Protein AF-A0A7W0NCH7-F1 (afdb_monomer_lite)

pLDDT: mean 86.03, std 3.8, range [71.0, 93.06]

Secondary structure (DSSP, 8-state):
-HHHHHHHHHHHHHHHHHHTTS-HHHHHIIIIIHHHHHHHHHHHHHTPPPP---HHHHHHHHHHHIIIIIIHHHHHHHHHHHS-HHHHHHHHHTHHHHHHHHHTT-

Sequence (106 aa):
MLLVAALWGGNFAALKTLLARLSPADVMLLRVGGASLFFALLLLATGRPLIPLKRADWIRLLLIGLLGVTILNAAMTIGMNMISAALASLIVTSNPIHTALISRLM

Structure (mmCIF, N/CA/C/O backbone):
data_AF-A0A7W0NCH7-F1
#
_entry.id   AF-A0A7W0NCH7-F1
#
loop_
_atom_site.group_PDB
_atom_site.id
_atom_site.type_symbol
_atom_site.label_atom_id
_atom_site.label_alt_id
_atom_site.label_comp_id
_atom_site.label_asym_id
_atom_site.label_entity_id
_atom_site.label_seq_id
_atom_site.pdbx_PDB_ins_code
_atom_site.Cartn_x
_atom_site.Cartn_y
_atom_site.Cartn_z
_atom_site.occupancy
_atom_site.B_iso_or_equiv
_atom_site.auth_seq_id
_atom_site.auth_comp_id
_atom_site.auth_asym_id
_atom_site.auth_atom_id
_atom_site.pdbx_PDB_model_num
ATOM 1 N N . MET A 1 1 ? 2.717 -19.600 2.968 1.00 72.31 1 MET A N 1
ATOM 2 C CA . MET A 1 1 ? 3.890 -18.816 2.516 1.00 72.31 1 MET A CA 1
ATOM 3 C C . MET A 1 1 ? 4.046 -18.803 1.000 1.00 72.31 1 MET A C 1
ATOM 5 O O . MET A 1 1 ? 4.188 -17.719 0.458 1.00 72.31 1 MET A O 1
ATOM 9 N N . LEU A 1 2 ? 3.922 -19.938 0.299 1.00 85.31 2 LEU A N 1
ATOM 10 C CA . LEU A 1 2 ? 4.024 -19.984 -1.173 1.00 85.31 2 LEU A CA 1
ATOM 11 C C . LEU A 1 2 ? 3.025 -19.070 -1.905 1.00 85.31 2 LEU A C 1
ATOM 13 O O . LEU A 1 2 ? 3.432 -18.319 -2.781 1.00 85.31 2 LEU A O 1
ATOM 17 N N . LEU A 1 3 ? 1.747 -19.057 -1.500 1.00 87.06 3 LEU A N 1
ATOM 18 C CA . LEU A 1 3 ? 0.743 -18.150 -2.081 1.00 87.06 3 LEU A CA 1
ATOM 19 C C . LEU A 1 3 ? 1.114 -16.676 -1.897 1.00 87.06 3 LEU A C 1
ATOM 21 O O . LEU A 1 3 ? 1.020 -15.893 -2.831 1.00 87.06 3 LEU A O 1
ATOM 25 N N . VAL A 1 4 ? 1.580 -16.306 -0.703 1.00 85.06 4 VAL A N 1
ATOM 26 C CA . VAL A 1 4 ? 2.012 -14.933 -0.413 1.00 85.06 4 VAL A CA 1
ATOM 27 C C . VAL A 1 4 ? 3.207 -14.563 -1.286 1.00 85.06 4 VAL A C 1
ATOM 29 O O . VAL A 1 4 ? 3.190 -13.499 -1.890 1.00 85.06 4 VAL A O 1
ATOM 32 N N . ALA A 1 5 ? 4.202 -15.447 -1.406 1.00 83.38 5 ALA A N 1
ATOM 33 C CA . ALA A 1 5 ? 5.372 -15.233 -2.252 1.00 83.38 5 ALA A CA 1
ATOM 34 C C . ALA A 1 5 ? 5.003 -15.112 -3.739 1.00 83.38 5 ALA A C 1
ATOM 36 O O . ALA A 1 5 ? 5.515 -14.227 -4.418 1.00 83.38 5 ALA A O 1
ATOM 37 N N . ALA A 1 6 ? 4.079 -15.940 -4.234 1.00 85.88 6 ALA A N 1
ATOM 38 C CA . ALA A 1 6 ? 3.586 -15.862 -5.607 1.00 85.88 6 ALA A CA 1
ATOM 39 C C . ALA A 1 6 ? 2.821 -14.553 -5.866 1.00 85.88 6 ALA A C 1
ATOM 41 O O . ALA A 1 6 ? 3.077 -13.879 -6.862 1.00 85.88 6 ALA A O 1
ATOM 42 N N . LEU A 1 7 ? 1.931 -14.156 -4.948 1.00 86.88 7 LEU A N 1
ATOM 43 C CA . LEU A 1 7 ? 1.165 -12.912 -5.051 1.00 86.88 7 LEU A CA 1
ATOM 44 C C . LEU A 1 7 ? 2.073 -11.678 -4.976 1.00 86.88 7 LEU A C 1
ATOM 46 O O . LEU A 1 7 ? 1.943 -10.772 -5.796 1.00 86.88 7 LEU A O 1
ATOM 50 N N . TRP A 1 8 ? 3.019 -11.643 -4.034 1.00 82.75 8 TRP A N 1
ATOM 51 C CA . TRP A 1 8 ? 3.954 -10.525 -3.889 1.00 82.75 8 TRP A CA 1
ATOM 52 C C . TRP A 1 8 ? 4.978 -10.463 -5.020 1.00 82.75 8 TRP A C 1
ATOM 54 O O . TRP A 1 8 ? 5.193 -9.389 -5.574 1.00 82.75 8 TRP A O 1
ATOM 64 N N . GLY A 1 9 ? 5.581 -11.592 -5.399 1.00 83.06 9 GLY A N 1
ATOM 65 C CA . GLY A 1 9 ? 6.524 -11.662 -6.516 1.00 83.06 9 GLY A CA 1
ATOM 66 C C . GLY A 1 9 ? 5.864 -11.272 -7.840 1.00 83.06 9 GLY A C 1
ATOM 67 O O . GLY A 1 9 ? 6.374 -10.415 -8.561 1.00 83.06 9 GLY A O 1
ATOM 68 N N . GLY A 1 10 ? 4.676 -11.819 -8.116 1.00 86.19 10 GLY A N 1
ATOM 69 C CA . GLY A 1 10 ? 3.879 -11.473 -9.294 1.00 86.19 10 GLY A CA 1
ATOM 70 C C . GLY A 1 10 ? 3.427 -10.011 -9.313 1.00 86.19 10 GLY A C 1
ATOM 71 O O . GLY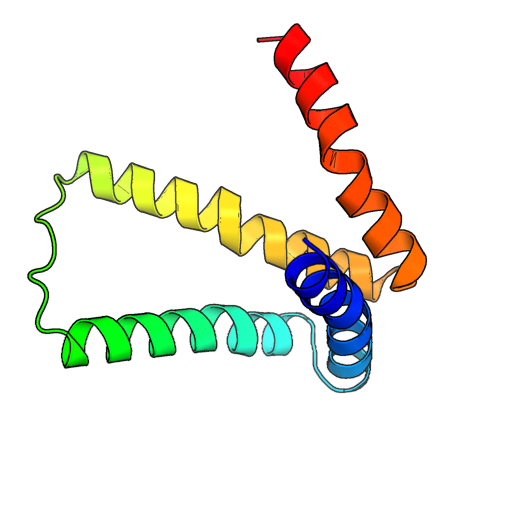 A 1 10 ? 3.358 -9.407 -10.382 1.00 86.19 10 GLY A O 1
ATOM 72 N N . ASN A 1 11 ? 3.192 -9.399 -8.147 1.00 88.25 11 ASN A N 1
ATOM 73 C CA . ASN A 1 11 ? 2.790 -7.996 -8.050 1.00 88.25 11 ASN A CA 1
ATOM 74 C C . ASN A 1 11 ? 3.842 -7.033 -8.630 1.00 88.25 11 ASN A C 1
ATOM 76 O O . ASN A 1 11 ? 3.454 -6.068 -9.282 1.00 88.25 11 ASN A O 1
ATOM 80 N N . PHE A 1 12 ? 5.147 -7.283 -8.458 1.00 85.50 12 PHE A N 1
ATOM 81 C CA . PHE A 1 12 ? 6.196 -6.435 -9.058 1.00 85.50 12 PHE A CA 1
ATOM 82 C C . PHE A 1 12 ? 6.189 -6.508 -10.589 1.00 85.50 12 PHE A C 1
ATOM 84 O O . PHE A 1 12 ? 6.277 -5.480 -11.261 1.00 85.50 12 PHE A O 1
ATOM 91 N N . ALA A 1 13 ? 6.044 -7.716 -11.143 1.00 86.62 13 ALA A N 1
ATOM 92 C CA . ALA A 1 13 ? 5.943 -7.915 -12.585 1.00 86.62 13 ALA A CA 1
ATOM 93 C C . ALA A 1 13 ? 4.688 -7.232 -13.149 1.00 86.62 13 ALA A C 1
ATOM 95 O O . ALA A 1 13 ? 4.789 -6.426 -14.072 1.00 86.62 13 ALA A O 1
ATOM 96 N N . ALA A 1 14 ? 3.528 -7.473 -12.531 1.00 88.56 14 ALA A N 1
ATOM 97 C CA . ALA A 1 14 ? 2.264 -6.863 -12.927 1.00 88.56 14 ALA A CA 1
ATOM 98 C C . ALA A 1 14 ? 2.312 -5.330 -12.850 1.00 88.56 14 ALA A C 1
ATOM 100 O O . ALA A 1 14 ? 1.844 -4.658 -13.767 1.00 88.56 14 ALA A O 1
ATOM 101 N N . LEU A 1 15 ? 2.918 -4.764 -11.797 1.00 87.56 15 LEU A N 1
ATOM 102 C CA . LEU A 1 15 ? 3.046 -3.315 -11.648 1.00 87.56 15 LEU A CA 1
ATOM 103 C C . LEU A 1 15 ? 3.919 -2.710 -12.747 1.00 87.56 15 LEU A C 1
ATOM 105 O O . LEU A 1 15 ? 3.545 -1.691 -13.322 1.00 87.56 15 LEU A O 1
ATOM 109 N N . LYS A 1 16 ? 5.048 -3.346 -13.083 1.00 86.31 16 LYS A N 1
ATOM 110 C CA . LYS A 1 16 ? 5.921 -2.881 -14.169 1.00 86.31 16 LYS A CA 1
ATOM 111 C C . LYS A 1 16 ? 5.205 -2.925 -15.520 1.00 86.31 16 LYS A C 1
ATOM 113 O O . LYS A 1 16 ? 5.335 -1.989 -16.302 1.00 86.31 16 LYS A O 1
ATOM 118 N N . THR A 1 17 ? 4.409 -3.964 -15.778 1.00 88.75 17 THR A N 1
ATOM 119 C CA . THR A 1 17 ? 3.565 -4.042 -16.982 1.00 88.75 17 THR A CA 1
ATOM 120 C C . THR A 1 17 ? 2.504 -2.941 -17.011 1.00 88.75 17 THR A C 1
ATOM 122 O O . THR A 1 17 ? 2.256 -2.368 -18.069 1.00 88.75 17 THR A O 1
ATOM 125 N N . LEU A 1 18 ? 1.898 -2.614 -15.866 1.00 87.56 18 LEU A N 1
ATOM 126 C CA . LEU A 1 18 ? 0.910 -1.539 -15.764 1.00 87.56 18 LEU A CA 1
ATOM 127 C C . LEU A 1 18 ? 1.543 -0.163 -16.012 1.00 87.56 18 LEU A C 1
ATOM 129 O O . LEU A 1 18 ? 1.002 0.626 -16.780 1.00 87.56 18 LEU A O 1
ATOM 133 N N . LEU A 1 19 ? 2.722 0.088 -15.438 1.00 88.88 19 LEU A N 1
ATOM 134 C CA . LEU A 1 19 ? 3.492 1.322 -15.636 1.00 88.88 19 LEU A CA 1
ATOM 135 C C . LEU A 1 19 ? 3.988 1.511 -17.074 1.00 88.88 19 LEU A C 1
ATOM 137 O O . LEU A 1 19 ? 4.266 2.632 -17.480 1.00 88.88 19 LEU A O 1
ATOM 141 N N . ALA A 1 20 ? 4.064 0.442 -17.871 1.00 87.12 20 ALA A N 1
ATOM 142 C CA . ALA A 1 20 ? 4.358 0.560 -19.298 1.00 87.12 20 ALA A CA 1
ATOM 143 C C . ALA A 1 20 ? 3.195 1.173 -20.105 1.00 87.12 20 ALA A C 1
ATOM 145 O O . ALA A 1 20 ? 3.385 1.539 -21.262 1.00 87.12 20 ALA A O 1
ATOM 146 N N . ARG A 1 21 ? 1.986 1.246 -19.528 1.00 89.06 21 ARG A N 1
ATOM 147 C CA . ARG A 1 21 ? 0.764 1.726 -20.200 1.00 89.06 21 ARG A CA 1
ATOM 148 C C . ARG A 1 21 ? 0.082 2.890 -19.483 1.00 89.06 21 ARG A C 1
ATOM 150 O O . ARG A 1 21 ? -0.676 3.613 -20.116 1.00 89.06 21 ARG A O 1
ATOM 157 N N . LEU A 1 22 ? 0.315 3.042 -18.182 1.00 89.19 22 LEU A N 1
ATOM 158 C CA . LEU A 1 22 ? -0.340 4.014 -17.313 1.00 89.19 22 LEU A CA 1
ATOM 159 C C . LEU A 1 22 ? 0.693 4.856 -16.569 1.00 89.19 22 LEU A C 1
ATOM 161 O O . LEU A 1 22 ? 1.785 4.375 -16.255 1.00 89.19 22 LEU A O 1
ATOM 165 N N . SER A 1 23 ? 0.332 6.094 -16.229 1.00 87.69 23 SER A N 1
ATOM 166 C CA . SER A 1 23 ? 1.194 6.922 -15.392 1.00 87.69 23 SER A CA 1
ATOM 167 C C . SER A 1 23 ? 1.259 6.370 -13.956 1.00 87.69 23 SER A C 1
ATOM 169 O O . SER A 1 23 ? 0.329 5.693 -13.501 1.00 87.69 23 SER A O 1
ATOM 171 N N . PRO A 1 24 ? 2.320 6.676 -13.186 1.00 83.06 24 PRO A N 1
ATOM 172 C CA . PRO A 1 24 ? 2.404 6.296 -11.775 1.00 83.06 24 PRO A CA 1
ATOM 173 C C . PRO A 1 24 ? 1.189 6.735 -10.946 1.00 83.06 24 PRO A C 1
ATOM 175 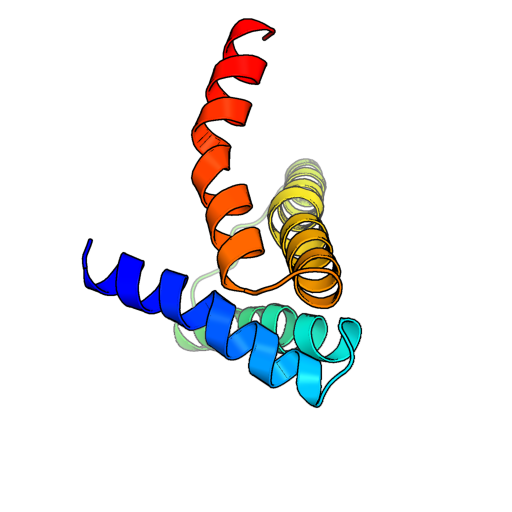O O . PRO A 1 24 ? 0.765 6.009 -10.047 1.00 83.06 24 PRO A O 1
ATOM 178 N N . ALA A 1 25 ? 0.611 7.897 -11.268 1.00 85.44 25 ALA A N 1
ATOM 179 C CA . ALA A 1 25 ? -0.572 8.420 -10.596 1.00 85.44 25 ALA A CA 1
ATOM 180 C C . ALA A 1 25 ? -1.812 7.559 -10.879 1.00 85.44 25 ALA A C 1
ATOM 182 O O . ALA A 1 25 ? -2.510 7.181 -9.941 1.00 85.44 25 ALA A O 1
ATOM 183 N N . ASP A 1 26 ? -2.044 7.173 -12.136 1.00 88.12 26 ASP A N 1
ATOM 184 C CA . ASP A 1 26 ? -3.189 6.333 -12.521 1.00 88.12 26 ASP A CA 1
ATOM 185 C C . ASP A 1 26 ? -3.120 4.960 -11.850 1.00 88.12 26 ASP A C 1
ATOM 187 O O . ASP A 1 26 ? -4.101 4.462 -11.295 1.00 88.12 26 ASP A O 1
ATOM 191 N N . VAL A 1 27 ? -1.929 4.359 -11.838 1.00 88.06 27 VAL A N 1
ATOM 192 C CA . VAL A 1 27 ? -1.685 3.077 -11.172 1.00 88.06 27 VAL A CA 1
ATOM 193 C C . VAL A 1 27 ? -1.958 3.182 -9.672 1.00 88.06 27 VAL A C 1
ATOM 195 O O . VAL A 1 27 ? -2.581 2.294 -9.085 1.00 88.06 27 VAL A O 1
ATOM 198 N N . MET A 1 28 ? -1.527 4.272 -9.041 1.00 86.38 28 MET A N 1
ATOM 199 C CA . MET A 1 28 ? -1.763 4.512 -7.622 1.00 86.38 28 MET A CA 1
ATOM 200 C C . MET A 1 28 ? -3.252 4.715 -7.314 1.00 86.38 28 MET A C 1
ATOM 202 O O . MET A 1 28 ? -3.755 4.123 -6.356 1.00 86.38 28 MET A O 1
ATOM 206 N N . LEU A 1 29 ? -3.967 5.478 -8.145 1.00 87.88 29 LEU A N 1
ATOM 207 C CA . LEU A 1 29 ? -5.414 5.682 -8.038 1.00 87.88 29 LEU A CA 1
ATOM 208 C C . LEU A 1 29 ? -6.175 4.362 -8.159 1.00 87.88 29 LEU A C 1
ATOM 210 O O . LEU A 1 29 ? -7.034 4.077 -7.327 1.00 87.88 29 LEU A O 1
ATOM 214 N N . LEU A 1 30 ? -5.825 3.518 -9.130 1.00 88.50 30 LEU A N 1
ATOM 215 C CA . LEU A 1 30 ? -6.450 2.206 -9.303 1.00 88.50 30 LEU A CA 1
ATOM 216 C C . LEU A 1 30 ? -6.220 1.299 -8.093 1.00 88.50 30 LEU A C 1
ATOM 218 O O . LEU A 1 30 ? -7.150 0.648 -7.621 1.00 88.50 30 LEU A O 1
ATOM 222 N N . ARG A 1 31 ? -4.996 1.268 -7.556 1.00 86.12 31 ARG A N 1
ATOM 223 C CA . ARG A 1 31 ? -4.656 0.404 -6.416 1.00 86.12 31 ARG A CA 1
ATOM 224 C C . ARG A 1 31 ? -5.302 0.877 -5.120 1.00 86.12 31 ARG A C 1
ATOM 226 O O . ARG A 1 31 ? -5.993 0.101 -4.466 1.00 86.12 31 ARG A O 1
ATOM 233 N N . VAL A 1 32 ? -5.075 2.132 -4.737 1.00 85.25 32 VAL A N 1
ATOM 234 C CA . VAL A 1 32 ? -5.539 2.672 -3.449 1.00 85.25 32 VAL A CA 1
ATOM 235 C C . VAL A 1 32 ? -7.031 2.980 -3.503 1.00 85.25 32 VAL A C 1
ATOM 237 O O . VAL A 1 32 ? -7.757 2.637 -2.572 1.00 85.25 32 VAL A O 1
ATOM 240 N N . GLY A 1 33 ? -7.513 3.559 -4.604 1.00 87.88 33 GLY A N 1
ATOM 241 C CA . GLY A 1 33 ? -8.935 3.812 -4.827 1.00 87.88 33 GLY A CA 1
ATOM 242 C C . GLY A 1 33 ? -9.731 2.516 -4.946 1.00 87.88 33 GLY A C 1
ATOM 243 O O . GLY A 1 33 ? -10.750 2.371 -4.275 1.00 87.88 33 GLY A O 1
ATOM 244 N N . GLY A 1 34 ? -9.227 1.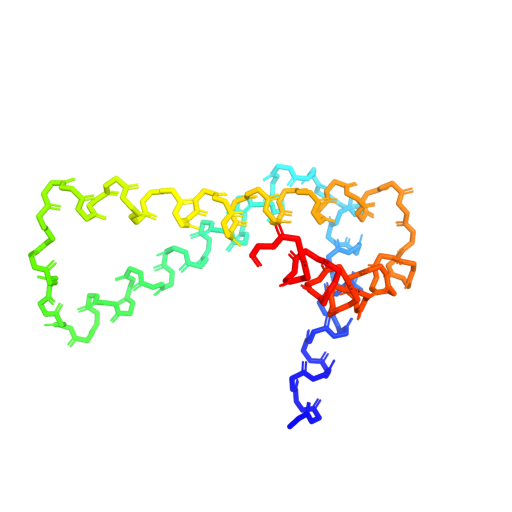535 -5.702 1.00 89.62 34 GLY A N 1
ATOM 245 C CA . GLY A 1 34 ? -9.842 0.210 -5.807 1.00 89.62 34 GLY A CA 1
ATOM 246 C C . GLY A 1 34 ? -9.904 -0.521 -4.465 1.00 89.62 34 GLY A C 1
ATOM 247 O O . GLY A 1 34 ? -10.959 -1.035 -4.101 1.00 89.62 34 GLY A O 1
ATOM 248 N N . ALA A 1 35 ? -8.818 -0.509 -3.684 1.00 88.31 35 ALA A N 1
ATOM 249 C CA . ALA A 1 35 ? -8.817 -1.078 -2.335 1.00 88.31 35 ALA A CA 1
ATOM 250 C C . ALA A 1 35 ? -9.818 -0.364 -1.413 1.00 88.31 35 ALA A C 1
ATOM 252 O O . ALA A 1 35 ? -10.589 -1.021 -0.717 1.00 88.31 35 ALA A O 1
ATOM 253 N N . SER A 1 36 ? -9.845 0.971 -1.439 1.00 88.19 36 SER A N 1
ATOM 254 C CA . SER A 1 36 ? -10.764 1.778 -0.629 1.00 88.19 36 SER A CA 1
ATOM 255 C C . SER A 1 36 ? -12.223 1.480 -0.971 1.00 88.19 36 SER A C 1
ATOM 257 O O . SER A 1 36 ? -13.030 1.265 -0.070 1.00 88.19 36 SER A O 1
ATOM 259 N N . LEU A 1 37 ? -12.551 1.397 -2.263 1.00 92.62 37 LEU A N 1
ATOM 260 C CA . LEU A 1 37 ? -13.888 1.046 -2.733 1.00 92.62 37 LEU A CA 1
ATOM 261 C C . LEU A 1 37 ? -14.268 -0.379 -2.326 1.00 92.62 37 LEU A C 1
ATOM 263 O O . LEU A 1 37 ? -15.359 -0.594 -1.808 1.00 92.62 37 LEU A O 1
ATOM 267 N N . PHE A 1 38 ? -13.365 -1.344 -2.507 1.00 93.06 38 PHE A N 1
ATOM 268 C CA . PHE A 1 38 ? -13.596 -2.729 -2.105 1.00 93.06 38 PHE A CA 1
ATOM 269 C C . PHE A 1 38 ? -13.890 -2.842 -0.606 1.00 93.06 38 PHE A C 1
ATOM 271 O O . PHE A 1 38 ? -14.878 -3.462 -0.217 1.00 93.06 38 PHE A O 1
ATOM 278 N N . PHE A 1 39 ? -13.080 -2.202 0.243 1.00 88.44 39 PHE A N 1
ATOM 279 C CA . PHE A 1 39 ? -13.306 -2.211 1.688 1.00 88.44 39 PHE A CA 1
ATOM 280 C C . PHE A 1 39 ? -14.571 -1.451 2.092 1.00 88.44 39 PHE A C 1
ATOM 282 O O . PHE A 1 39 ? -15.266 -1.897 3.003 1.00 88.44 39 PHE A O 1
ATOM 289 N N . ALA A 1 40 ? -14.912 -0.357 1.408 1.00 88.50 40 ALA A N 1
ATOM 290 C CA . ALA A 1 40 ? -16.165 0.357 1.636 1.00 88.50 40 ALA A CA 1
ATOM 291 C C . ALA A 1 40 ? -17.381 -0.526 1.308 1.00 88.50 40 ALA A C 1
ATOM 293 O O . ALA A 1 40 ? -18.286 -0.650 2.130 1.00 88.50 40 ALA A O 1
ATOM 294 N N . LEU A 1 41 ? -17.377 -1.201 0.154 1.00 92.38 41 LEU A N 1
ATOM 295 C CA . LEU A 1 41 ? -18.437 -2.135 -0.239 1.00 92.38 41 LEU A CA 1
ATOM 296 C C . LEU A 1 41 ? -18.528 -3.327 0.717 1.00 92.38 41 LEU A C 1
ATOM 298 O O . LEU A 1 41 ? -19.625 -3.719 1.104 1.00 92.38 41 LEU A O 1
ATOM 302 N N . LEU A 1 42 ? -17.389 -3.875 1.144 1.00 92.12 42 LEU A N 1
ATOM 303 C CA . LEU A 1 42 ? -17.345 -4.958 2.123 1.00 92.12 42 LEU A CA 1
ATOM 304 C C . LEU A 1 42 ? -17.935 -4.522 3.470 1.00 92.12 42 LEU A C 1
ATOM 306 O O . LEU A 1 42 ? -18.669 -5.281 4.103 1.00 92.12 42 LEU A O 1
ATOM 310 N N . LEU A 1 43 ? -17.641 -3.301 3.916 1.00 89.31 43 LEU A N 1
ATOM 311 C CA . LEU A 1 43 ? -18.192 -2.762 5.155 1.00 89.31 43 LEU A CA 1
ATOM 312 C C . LEU A 1 43 ? -19.713 -2.599 5.064 1.00 89.31 43 LEU A C 1
ATOM 314 O O . LEU A 1 43 ? -20.424 -3.018 5.976 1.00 89.31 43 LEU A O 1
ATOM 318 N N . LEU A 1 44 ? -20.205 -2.064 3.942 1.00 88.62 44 LEU A N 1
ATOM 319 C CA . LEU A 1 44 ? -21.638 -1.945 3.668 1.00 88.62 44 LEU A CA 1
ATOM 320 C C . LEU A 1 44 ? -22.321 -3.319 3.641 1.00 88.62 44 LEU A C 1
ATOM 322 O O . LEU A 1 44 ? -23.355 -3.498 4.276 1.00 88.62 44 LEU A O 1
ATOM 326 N N . ALA A 1 45 ? -21.722 -4.303 2.967 1.00 92.12 45 ALA A N 1
ATOM 327 C CA . ALA A 1 45 ? -22.272 -5.653 2.849 1.00 92.12 45 ALA A CA 1
ATOM 328 C C . ALA A 1 45 ? -22.274 -6.424 4.178 1.00 92.12 45 ALA A C 1
ATOM 330 O O . ALA A 1 45 ? -23.165 -7.229 4.428 1.00 92.12 45 ALA A O 1
ATOM 331 N N . THR A 1 46 ? -21.280 -6.191 5.039 1.00 90.44 46 THR A N 1
ATOM 332 C CA . THR A 1 46 ? -21.176 -6.869 6.342 1.00 90.44 46 THR A CA 1
ATOM 333 C C . THR A 1 46 ? -21.992 -6.194 7.443 1.00 90.44 46 THR A C 1
ATOM 335 O O . THR A 1 46 ? -22.112 -6.765 8.527 1.00 90.44 46 THR A O 1
ATOM 338 N N . GLY A 1 47 ? -22.529 -4.991 7.199 1.00 82.38 47 GLY A N 1
ATOM 339 C CA . GLY A 1 47 ? -23.340 -4.242 8.163 1.00 82.38 47 GLY A CA 1
ATOM 340 C C . GLY A 1 47 ? -22.609 -3.924 9.471 1.00 82.38 47 GLY A C 1
ATOM 341 O O . GLY A 1 47 ? -23.250 -3.649 10.486 1.00 82.38 47 GLY A O 1
ATOM 342 N N . ARG A 1 48 ? -21.271 -4.005 9.486 1.00 79.75 48 ARG A N 1
ATOM 343 C CA . ARG A 1 48 ? -20.498 -3.798 10.711 1.00 79.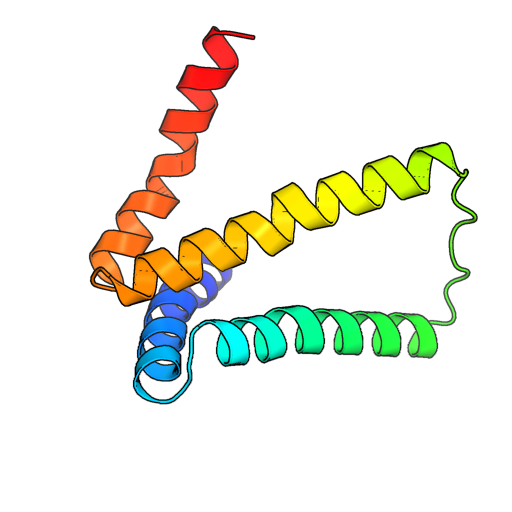75 48 ARG A CA 1
ATOM 344 C C . ARG A 1 48 ? -20.574 -2.325 11.111 1.00 79.75 48 ARG A C 1
ATOM 346 O O . ARG A 1 48 ? -20.279 -1.464 10.279 1.00 79.75 48 ARG A O 1
ATOM 353 N N . PRO A 1 49 ? -20.923 -2.018 12.371 1.00 73.19 49 PRO A N 1
ATOM 354 C CA . PRO A 1 49 ? -20.950 -0.642 12.830 1.00 73.19 49 PRO A CA 1
ATOM 355 C C . PRO A 1 49 ? -19.542 -0.051 12.742 1.00 73.19 49 PRO A C 1
ATOM 357 O O . PRO A 1 49 ? -18.560 -0.675 13.152 1.00 73.19 49 PRO A O 1
ATOM 360 N N . LEU A 1 50 ? -19.447 1.165 12.203 1.00 77.50 50 LEU A N 1
ATOM 361 C CA . LEU A 1 50 ? -18.217 1.943 12.258 1.00 77.50 50 LEU A CA 1
ATOM 362 C C . LEU A 1 50 ? -17.863 2.171 13.728 1.00 77.50 50 LEU A C 1
ATOM 364 O O . LEU A 1 50 ? -18.668 2.709 14.488 1.00 77.50 50 LEU A O 1
ATOM 368 N N . ILE A 1 51 ? -16.664 1.749 14.130 1.00 78.62 51 ILE A N 1
ATOM 369 C CA . ILE A 1 51 ? -16.172 1.990 15.485 1.00 78.62 51 ILE A CA 1
ATOM 370 C C . ILE A 1 51 ? -16.052 3.512 15.654 1.00 78.62 51 ILE A C 1
ATOM 372 O O . ILE A 1 51 ? -15.333 4.145 14.875 1.00 78.62 51 ILE A O 1
ATOM 376 N N . PRO A 1 52 ? -16.743 4.124 16.632 1.00 75.38 52 PRO A N 1
ATOM 377 C CA . PRO A 1 52 ? -16.655 5.558 16.849 1.00 75.38 52 PRO A CA 1
ATOM 378 C C . PRO A 1 52 ? -15.238 5.915 17.309 1.00 75.38 52 PRO A C 1
ATOM 380 O O . PRO A 1 52 ? -14.829 5.630 18.433 1.00 75.38 52 PRO A O 1
ATOM 383 N N . LEU A 1 53 ? -14.473 6.525 16.407 1.00 79.81 53 LEU A N 1
ATOM 384 C CA . LEU A 1 53 ? -13.106 6.976 16.654 1.00 79.81 53 LEU A CA 1
ATOM 385 C C . LEU A 1 53 ? -13.125 8.338 17.351 1.00 79.81 53 LEU A C 1
ATOM 387 O O . LEU A 1 53 ? -13.826 9.262 16.924 1.00 79.81 53 LEU A O 1
ATOM 391 N N . LYS A 1 54 ? -12.312 8.500 18.400 1.00 87.12 54 LYS A N 1
ATOM 392 C CA . LYS A 1 54 ? -12.081 9.821 18.999 1.00 87.12 54 LYS A CA 1
ATOM 393 C C . LYS A 1 54 ? -11.348 10.702 17.984 1.00 87.12 54 LYS A C 1
ATOM 395 O O . LYS A 1 54 ? -10.601 10.208 17.143 1.00 87.12 54 LYS A O 1
ATOM 400 N N . ARG A 1 55 ? -11.494 12.030 18.080 1.00 82.38 55 ARG A N 1
ATOM 401 C CA . ARG A 1 55 ? -10.815 12.977 17.164 1.00 82.38 55 ARG A CA 1
ATOM 402 C C . ARG A 1 55 ? -9.294 12.761 17.084 1.00 82.38 55 ARG A C 1
ATOM 404 O O . ARG A 1 55 ? -8.716 12.905 16.015 1.00 82.38 55 ARG A O 1
ATOM 411 N N . ALA A 1 56 ? -8.661 12.371 18.191 1.00 83.50 56 ALA A N 1
ATOM 412 C CA . ALA A 1 56 ? -7.233 12.050 18.227 1.00 83.50 56 ALA A CA 1
ATOM 413 C C . ALA A 1 56 ? -6.876 10.777 17.433 1.00 83.50 56 ALA A C 1
ATOM 415 O O . ALA A 1 56 ? -5.813 10.711 16.816 1.00 83.50 56 ALA A O 1
ATOM 416 N N . ASP A 1 57 ? -7.770 9.787 17.402 1.00 86.00 57 ASP A N 1
ATOM 417 C CA . ASP A 1 57 ? -7.553 8.532 16.679 1.00 86.00 57 ASP A CA 1
ATOM 418 C C . ASP A 1 57 ? -7.721 8.718 15.168 1.00 86.00 57 ASP A C 1
ATOM 420 O O . ASP A 1 57 ? -7.031 8.062 14.396 1.00 86.00 57 ASP A O 1
ATOM 424 N N . TRP A 1 58 ? -8.548 9.676 14.734 1.00 87.25 58 TRP A N 1
ATOM 425 C CA . TRP A 1 58 ? -8.643 10.068 13.324 1.00 87.25 58 TRP A CA 1
ATOM 426 C C . TRP A 1 58 ? -7.325 10.605 12.768 1.00 87.25 58 TRP A C 1
ATOM 428 O O . TRP A 1 58 ? -6.931 10.235 11.664 1.00 87.25 58 TRP A O 1
ATOM 438 N N . ILE A 1 59 ? -6.615 11.436 13.538 1.00 88.62 59 ILE A N 1
ATOM 439 C CA . ILE A 1 59 ? -5.301 11.954 13.132 1.00 88.62 59 ILE A CA 1
ATOM 440 C C . ILE A 1 59 ? -4.294 10.805 13.042 1.00 88.62 59 ILE A C 1
ATOM 442 O O . ILE A 1 59 ? -3.567 10.701 12.058 1.00 88.62 59 ILE A O 1
ATOM 446 N N . ARG A 1 60 ? -4.276 9.903 14.031 1.00 87.31 60 ARG A N 1
ATOM 447 C CA . ARG A 1 60 ? -3.407 8.715 14.007 1.00 87.31 60 ARG A CA 1
ATOM 448 C C . ARG A 1 60 ? -3.710 7.818 12.811 1.00 87.31 60 ARG A C 1
ATOM 450 O O . ARG A 1 60 ? -2.783 7.381 12.140 1.00 87.31 60 ARG A O 1
ATOM 457 N N . LEU A 1 61 ? -4.987 7.586 12.513 1.00 87.56 61 LEU A N 1
ATOM 458 C CA . LEU A 1 61 ? -5.420 6.788 11.370 1.00 87.56 61 LEU A CA 1
ATOM 459 C C . LEU A 1 61 ? -4.986 7.424 10.045 1.00 87.56 61 LEU A C 1
ATOM 461 O O . LEU A 1 61 ? -4.459 6.726 9.182 1.00 87.56 61 LEU A O 1
ATOM 465 N N . LEU A 1 62 ? -5.143 8.744 9.907 1.00 87.56 62 LEU A N 1
ATOM 466 C CA . LEU A 1 62 ? -4.656 9.493 8.748 1.00 87.56 62 LEU A CA 1
ATOM 467 C C . LEU A 1 62 ? -3.140 9.376 8.594 1.00 87.56 62 LEU A C 1
ATOM 469 O O . LEU A 1 62 ? -2.670 9.107 7.494 1.00 87.56 62 LEU A O 1
ATOM 473 N N . LEU A 1 63 ? -2.378 9.527 9.679 1.00 89.50 63 LEU A N 1
ATOM 474 C CA . LEU A 1 63 ? -0.921 9.385 9.650 1.00 89.50 63 LEU A CA 1
ATOM 475 C C . LEU A 1 63 ? -0.498 7.965 9.266 1.00 89.50 63 LEU A C 1
ATOM 477 O O . LEU A 1 63 ? 0.379 7.801 8.424 1.00 89.50 63 LEU A O 1
ATOM 481 N N . ILE A 1 64 ? -1.140 6.939 9.825 1.00 88.50 64 ILE A N 1
ATOM 482 C CA . ILE A 1 64 ? -0.854 5.537 9.493 1.00 88.50 64 ILE A CA 1
ATOM 483 C C . ILE A 1 64 ? -1.194 5.251 8.028 1.00 88.50 64 ILE A C 1
ATOM 485 O O . ILE A 1 64 ? -0.395 4.631 7.330 1.00 88.50 64 ILE A O 1
ATOM 489 N N . GLY A 1 65 ? -2.340 5.723 7.535 1.00 87.25 65 GLY A N 1
ATOM 490 C CA . GLY A 1 65 ? -2.720 5.572 6.130 1.00 87.25 65 GLY A CA 1
ATOM 491 C C . GLY A 1 65 ? -1.756 6.299 5.191 1.00 87.25 65 GLY A C 1
ATOM 492 O O . GLY A 1 65 ? 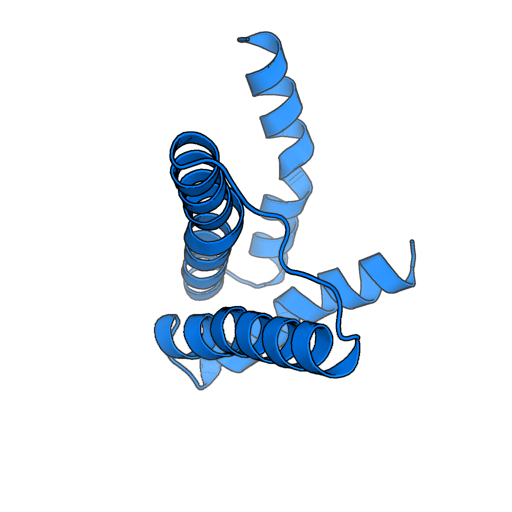-1.291 5.725 4.207 1.00 87.25 65 GLY A O 1
ATOM 493 N N . LEU A 1 66 ? -1.392 7.539 5.523 1.00 87.25 66 LEU A N 1
ATOM 494 C CA . LEU A 1 66 ? -0.483 8.350 4.721 1.00 87.25 66 LEU A CA 1
ATOM 495 C C . LEU A 1 66 ? 0.924 7.744 4.682 1.00 87.25 66 LEU A C 1
ATOM 497 O O . LEU A 1 66 ? 1.451 7.503 3.600 1.00 87.25 66 LEU A O 1
ATOM 501 N N . LEU A 1 67 ? 1.524 7.469 5.839 1.00 87.12 67 LEU A N 1
ATOM 502 C CA . LEU A 1 67 ? 2.891 6.953 5.932 1.00 87.12 67 LEU A CA 1
ATOM 503 C C . LEU A 1 67 ? 2.976 5.489 5.482 1.00 87.12 67 LEU A C 1
ATOM 505 O O . LEU A 1 67 ? 3.840 5.126 4.688 1.00 87.12 67 LEU A O 1
ATOM 509 N N . GLY A 1 68 ? 2.070 4.648 5.983 1.00 81.00 68 GLY A N 1
ATOM 510 C CA . GLY A 1 68 ? 2.126 3.199 5.807 1.00 81.00 68 GLY A CA 1
ATOM 511 C C . GLY A 1 68 ? 1.609 2.709 4.459 1.00 81.00 68 GLY A C 1
ATOM 512 O O . GLY A 1 68 ? 2.092 1.695 3.960 1.00 81.00 68 GLY A O 1
ATOM 513 N N . VAL A 1 69 ? 0.652 3.413 3.846 1.00 83.06 69 VAL A N 1
ATOM 514 C CA . VAL A 1 69 ? 0.047 2.988 2.574 1.00 83.06 69 VAL A CA 1
ATOM 515 C C . VAL A 1 69 ? 0.421 3.943 1.454 1.00 83.06 69 VAL A C 1
ATOM 517 O O . VAL A 1 69 ? 1.041 3.510 0.484 1.00 83.06 69 VAL A O 1
ATOM 520 N N . THR A 1 70 ? 0.078 5.224 1.571 1.00 84.88 70 THR A N 1
ATOM 521 C CA . THR A 1 70 ? 0.201 6.189 0.467 1.00 84.88 70 THR A CA 1
ATOM 522 C C . THR A 1 70 ? 1.657 6.439 0.090 1.00 84.88 70 THR A C 1
ATOM 524 O O . THR A 1 70 ? 2.033 6.206 -1.056 1.00 84.88 70 THR A O 1
ATOM 527 N N . ILE A 1 71 ? 2.492 6.863 1.041 1.00 86.44 71 ILE A N 1
ATOM 528 C CA . ILE A 1 71 ? 3.907 7.167 0.789 1.00 86.44 71 ILE A CA 1
ATOM 529 C C . ILE A 1 71 ? 4.653 5.906 0.365 1.00 86.44 71 ILE A C 1
ATOM 531 O O . ILE A 1 71 ? 5.390 5.943 -0.618 1.00 86.44 71 ILE A O 1
ATOM 535 N N . LEU A 1 72 ? 4.418 4.780 1.044 1.00 86.00 72 LEU A N 1
ATOM 536 C CA . LEU A 1 72 ? 5.051 3.509 0.700 1.00 86.00 72 LEU A CA 1
ATOM 537 C C . LEU A 1 72 ? 4.716 3.079 -0.736 1.00 86.00 72 LEU A C 1
ATOM 539 O O . LEU A 1 72 ? 5.622 2.776 -1.513 1.00 86.00 72 LEU A O 1
ATOM 543 N N . ASN A 1 73 ? 3.435 3.088 -1.122 1.00 84.75 73 ASN A N 1
ATOM 544 C CA . ASN A 1 73 ? 3.032 2.703 -2.478 1.00 84.75 73 ASN A CA 1
ATOM 545 C C . ASN A 1 73 ? 3.502 3.719 -3.527 1.00 84.75 73 ASN A C 1
ATOM 547 O O . ASN A 1 73 ? 3.887 3.304 -4.620 1.00 84.75 73 ASN A O 1
ATOM 551 N N . ALA A 1 74 ? 3.513 5.018 -3.217 1.00 85.88 74 ALA A N 1
ATOM 552 C CA . ALA A 1 74 ? 4.030 6.048 -4.115 1.00 85.88 74 ALA A CA 1
ATOM 553 C C . ALA A 1 74 ? 5.529 5.853 -4.370 1.00 85.88 74 ALA A C 1
ATOM 555 O O . ALA A 1 74 ? 5.943 5.729 -5.520 1.00 85.88 74 ALA A O 1
ATOM 556 N N . ALA A 1 75 ? 6.329 5.738 -3.307 1.00 85.88 75 ALA A N 1
ATOM 557 C CA . ALA A 1 75 ? 7.768 5.509 -3.396 1.00 85.88 75 ALA A CA 1
ATOM 558 C C . ALA A 1 75 ? 8.086 4.221 -4.168 1.00 85.88 75 ALA A C 1
ATOM 560 O O . ALA A 1 75 ? 8.956 4.215 -5.036 1.00 85.88 75 ALA A O 1
ATOM 561 N N . MET A 1 76 ? 7.332 3.149 -3.917 1.00 85.31 76 MET A N 1
ATOM 562 C CA . MET A 1 76 ? 7.472 1.880 -4.630 1.00 85.31 76 MET A CA 1
ATOM 563 C C . MET A 1 76 ? 7.115 2.001 -6.117 1.00 85.31 76 MET A C 1
ATOM 565 O O . MET A 1 76 ? 7.841 1.478 -6.959 1.00 85.31 76 MET A O 1
ATOM 569 N N . THR A 1 77 ? 6.026 2.692 -6.456 1.00 85.75 77 THR A N 1
ATOM 570 C CA . THR A 1 77 ? 5.572 2.866 -7.847 1.00 85.75 77 THR A CA 1
ATOM 571 C C . THR A 1 77 ? 6.537 3.751 -8.634 1.00 85.75 77 THR A C 1
ATOM 573 O O . THR A 1 77 ? 6.919 3.408 -9.752 1.00 85.75 77 THR A O 1
ATOM 576 N N . ILE A 1 78 ? 6.993 4.852 -8.033 1.00 85.31 78 ILE A N 1
ATOM 577 C CA . ILE A 1 78 ? 8.000 5.748 -8.615 1.00 85.31 78 ILE A CA 1
ATOM 578 C C . ILE A 1 78 ? 9.328 5.006 -8.782 1.00 85.31 78 ILE A C 1
ATOM 580 O O . ILE A 1 78 ? 9.898 5.010 -9.871 1.00 85.31 78 ILE A O 1
ATOM 584 N N . GLY A 1 79 ? 9.786 4.298 -7.746 1.00 84.50 79 GLY A N 1
ATOM 585 C CA . GLY A 1 79 ? 10.998 3.485 -7.802 1.00 84.50 79 GLY A CA 1
ATOM 586 C C . GLY A 1 79 ? 10.925 2.439 -8.913 1.00 84.50 79 GLY A C 1
ATOM 587 O O . GLY A 1 79 ? 11.824 2.355 -9.743 1.00 84.50 79 GLY A O 1
ATOM 588 N N . MET A 1 80 ? 9.813 1.708 -9.025 1.00 85.19 80 MET A N 1
ATOM 589 C CA . MET A 1 80 ? 9.606 0.755 -10.119 1.00 85.19 80 MET A CA 1
ATOM 590 C C . MET A 1 80 ? 9.518 1.391 -11.502 1.00 85.19 80 MET A C 1
ATOM 592 O O . MET A 1 80 ? 9.746 0.690 -12.485 1.00 85.19 80 MET A O 1
ATOM 596 N N . ASN A 1 81 ? 9.219 2.682 -11.622 1.00 84.81 81 ASN A N 1
ATOM 597 C CA . ASN A 1 81 ? 9.329 3.366 -12.904 1.00 84.81 81 ASN A CA 1
ATOM 598 C C . ASN A 1 81 ? 10.806 3.555 -13.301 1.00 84.81 81 ASN A C 1
ATOM 600 O O . ASN A 1 81 ? 11.160 3.366 -14.461 1.00 84.81 81 ASN A O 1
ATOM 604 N N . MET A 1 82 ? 11.678 3.826 -12.326 1.00 85.81 82 MET A N 1
ATOM 605 C CA . MET A 1 82 ? 13.102 4.115 -12.541 1.00 85.81 82 MET A CA 1
ATOM 606 C C . MET A 1 82 ? 13.979 2.867 -12.719 1.00 85.81 82 MET A C 1
ATOM 608 O O . MET A 1 82 ? 14.943 2.906 -13.478 1.00 85.81 82 MET A O 1
ATOM 612 N N . ILE A 1 83 ?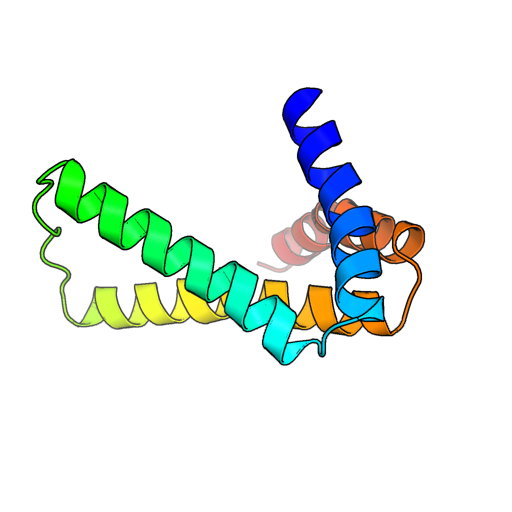 13.667 1.760 -12.037 1.00 89.81 83 ILE A N 1
ATOM 613 C CA . ILE A 1 83 ? 14.487 0.532 -12.054 1.00 89.81 83 ILE A CA 1
ATOM 614 C C . ILE A 1 83 ? 13.703 -0.697 -12.535 1.00 89.81 83 ILE A C 1
ATOM 616 O O . ILE A 1 83 ? 12.492 -0.649 -12.768 1.00 89.81 83 ILE A O 1
ATOM 620 N N . SER A 1 84 ? 14.394 -1.821 -12.740 1.00 88.19 84 SER A N 1
ATOM 621 C CA . SER A 1 84 ? 13.752 -3.084 -13.122 1.00 88.19 84 SER A CA 1
ATOM 622 C C . SER A 1 84 ? 12.943 -3.680 -11.963 1.00 88.19 84 SER A C 1
ATOM 624 O O . SER A 1 84 ? 13.246 -3.452 -10.791 1.00 88.19 84 SER A O 1
ATOM 626 N N . ALA A 1 85 ? 11.925 -4.485 -12.288 1.00 84.25 85 ALA A N 1
ATOM 627 C CA . ALA A 1 85 ? 11.085 -5.148 -11.286 1.00 84.25 85 ALA A CA 1
ATOM 628 C C . ALA A 1 85 ? 11.903 -6.050 -10.341 1.00 84.25 85 ALA A C 1
ATOM 630 O O . ALA A 1 85 ? 11.638 -6.070 -9.143 1.00 84.25 85 ALA A O 1
ATOM 631 N N . ALA A 1 86 ? 12.929 -6.731 -10.868 1.00 85.38 86 ALA A N 1
ATOM 632 C CA . ALA A 1 86 ? 13.816 -7.591 -10.088 1.00 85.38 86 ALA A CA 1
ATOM 633 C C . ALA A 1 86 ? 14.664 -6.797 -9.077 1.00 85.38 86 ALA A C 1
ATOM 635 O O . ALA A 1 86 ? 14.759 -7.178 -7.911 1.00 85.38 86 ALA A O 1
ATOM 636 N N . LEU A 1 87 ? 15.241 -5.663 -9.492 1.00 86.50 87 LEU A N 1
ATOM 637 C CA . LEU A 1 87 ? 15.998 -4.801 -8.578 1.00 86.50 87 LEU A CA 1
ATOM 638 C C . LEU A 1 87 ? 15.079 -4.176 -7.523 1.00 86.50 87 LEU A C 1
ATOM 640 O O . LEU A 1 87 ? 15.415 -4.178 -6.341 1.00 86.50 87 LEU A O 1
ATOM 644 N N . ALA A 1 88 ? 13.893 -3.712 -7.923 1.00 86.25 88 ALA A N 1
ATOM 645 C CA . ALA A 1 88 ? 12.910 -3.167 -6.992 1.00 86.25 88 ALA A CA 1
ATOM 646 C C . ALA A 1 88 ? 12.472 -4.202 -5.947 1.00 86.25 88 ALA A C 1
ATOM 648 O O . ALA A 1 88 ? 12.417 -3.880 -4.760 1.00 86.25 88 ALA A O 1
ATOM 649 N N . SER A 1 89 ? 12.210 -5.451 -6.353 1.00 84.81 89 SER A N 1
ATOM 650 C CA . SER A 1 89 ? 11.846 -6.509 -5.408 1.00 84.81 89 SER A CA 1
ATOM 651 C C . SER A 1 89 ? 12.971 -6.810 -4.425 1.00 84.81 89 SER A C 1
ATOM 653 O O . SER A 1 89 ? 12.695 -6.955 -3.238 1.00 84.81 89 SER A O 1
ATOM 655 N N . LEU A 1 90 ? 14.230 -6.832 -4.881 1.00 86.56 90 LEU A N 1
ATOM 656 C CA . LEU A 1 90 ? 15.384 -7.059 -4.006 1.00 86.56 90 LEU A CA 1
ATOM 657 C C . LEU A 1 90 ? 15.509 -5.966 -2.938 1.00 86.56 90 LEU A C 1
ATOM 659 O O . LEU A 1 90 ? 15.663 -6.279 -1.754 1.00 86.56 90 LEU A O 1
ATOM 663 N N . ILE A 1 91 ? 15.360 -4.698 -3.334 1.00 87.12 91 ILE A N 1
ATOM 664 C CA . ILE A 1 91 ? 15.379 -3.563 -2.402 1.00 87.12 91 ILE A CA 1
ATOM 665 C C . ILE A 1 91 ? 14.270 -3.716 -1.358 1.00 87.12 91 ILE A C 1
ATOM 667 O O . ILE A 1 91 ? 14.549 -3.645 -0.164 1.00 87.12 91 ILE A O 1
ATOM 671 N N . VAL A 1 92 ? 13.034 -4.010 -1.768 1.00 84.69 92 VAL A N 1
ATOM 672 C CA . VAL A 1 92 ? 11.916 -4.183 -0.822 1.00 84.69 92 VAL A CA 1
ATOM 673 C C . VAL A 1 92 ? 12.139 -5.383 0.105 1.00 84.69 92 VAL A C 1
ATOM 675 O O . VAL A 1 92 ? 11.847 -5.307 1.297 1.00 84.69 92 VAL A O 1
ATOM 678 N N . THR A 1 93 ? 12.712 -6.484 -0.385 1.00 85.19 93 THR A N 1
ATOM 679 C CA . THR A 1 93 ? 13.048 -7.630 0.478 1.00 85.19 93 THR A CA 1
ATOM 680 C C . THR A 1 93 ? 14.173 -7.344 1.473 1.00 85.19 93 THR A C 1
ATOM 682 O O . THR A 1 93 ? 14.298 -8.071 2.453 1.00 85.19 93 THR A O 1
ATOM 685 N N . SER A 1 94 ? 14.948 -6.271 1.281 1.00 86.25 94 SER A N 1
ATOM 686 C CA . SER A 1 94 ? 15.962 -5.809 2.241 1.00 86.25 94 SER A CA 1
ATOM 687 C C . SER A 1 94 ? 15.388 -4.954 3.382 1.00 86.25 94 SER A C 1
ATOM 689 O O . SER A 1 94 ? 16.120 -4.568 4.295 1.00 86.25 94 SER A O 1
ATOM 691 N N . ASN A 1 95 ? 14.078 -4.678 3.386 1.00 86.69 95 ASN A N 1
ATOM 692 C CA . ASN A 1 95 ? 13.407 -3.940 4.462 1.00 86.69 95 ASN A CA 1
ATOM 693 C C . ASN A 1 95 ? 13.731 -4.461 5.880 1.00 86.69 95 ASN A C 1
ATOM 695 O O . ASN A 1 95 ? 13.990 -3.621 6.739 1.00 86.69 95 ASN A O 1
ATOM 699 N N . PRO A 1 96 ? 13.812 -5.784 6.156 1.00 85.62 96 PRO A N 1
ATOM 700 C CA . PRO A 1 96 ? 14.163 -6.280 7.489 1.00 85.62 96 PRO A CA 1
ATOM 701 C C . PRO A 1 96 ? 15.526 -5.792 7.993 1.00 85.62 96 PRO A C 1
ATOM 703 O O . PRO A 1 96 ? 15.689 -5.583 9.191 1.00 85.62 96 PRO A O 1
ATOM 706 N N . ILE A 1 97 ? 16.490 -5.565 7.094 1.00 89.44 97 ILE A N 1
ATOM 707 C CA . ILE A 1 97 ? 17.808 -5.020 7.446 1.00 89.44 97 ILE A CA 1
ATOM 708 C C . ILE A 1 97 ? 17.649 -3.584 7.950 1.00 89.44 97 ILE A C 1
ATOM 710 O O . ILE A 1 97 ? 18.158 -3.237 9.012 1.00 89.44 97 ILE A O 1
ATOM 714 N N . HIS A 1 98 ? 16.883 -2.767 7.227 1.00 84.38 98 HIS A N 1
ATOM 715 C CA . HIS A 1 98 ? 16.589 -1.390 7.617 1.00 84.38 98 HIS A CA 1
ATOM 716 C C . HIS A 1 98 ? 15.829 -1.338 8.946 1.00 84.38 98 HIS A C 1
ATOM 718 O O . HIS A 1 98 ? 16.182 -0.557 9.826 1.00 84.38 98 HIS A O 1
ATOM 724 N N . THR A 1 99 ? 14.841 -2.217 9.135 1.00 86.81 99 THR A N 1
ATOM 725 C CA . THR A 1 99 ? 14.118 -2.346 10.406 1.00 86.81 99 THR A CA 1
ATOM 726 C C . THR A 1 99 ? 15.056 -2.718 11.553 1.00 86.81 99 THR A C 1
ATOM 728 O O . THR A 1 99 ? 14.991 -2.095 12.608 1.00 86.81 99 THR A O 1
ATOM 731 N N . ALA A 1 100 ? 15.958 -3.683 11.355 1.00 89.50 100 ALA A N 1
ATOM 732 C CA . ALA A 1 100 ? 16.917 -4.099 12.378 1.00 89.50 100 ALA A CA 1
ATOM 733 C C . ALA A 1 100 ? 17.910 -2.983 12.746 1.00 89.50 100 ALA A C 1
ATOM 735 O O . ALA A 1 100 ? 18.252 -2.832 13.917 1.00 89.50 100 ALA A O 1
ATOM 736 N N . LEU A 1 101 ? 18.354 -2.189 11.767 1.00 90.44 101 LEU A N 1
ATOM 737 C CA . LEU A 1 101 ? 19.234 -1.041 11.998 1.00 90.44 101 LEU A CA 1
ATOM 738 C C . LEU A 1 101 ? 18.525 0.070 12.779 1.00 90.44 101 LEU A C 1
ATOM 740 O O . LEU A 1 101 ? 19.053 0.538 13.783 1.00 90.44 101 LEU A O 1
ATOM 744 N N . ILE A 1 102 ? 17.317 0.457 12.358 1.00 88.00 102 ILE A N 1
ATOM 745 C CA . ILE A 1 102 ? 16.532 1.508 13.025 1.00 88.00 102 ILE A CA 1
ATOM 746 C C . ILE A 1 102 ? 16.152 1.076 14.443 1.00 88.00 102 ILE A C 1
ATOM 748 O O . ILE A 1 102 ? 16.267 1.869 15.370 1.00 88.00 102 ILE A O 1
ATOM 752 N N . SER A 1 103 ? 15.785 -0.193 14.642 1.00 89.00 103 SER A N 1
ATOM 753 C CA . SER A 1 103 ? 15.450 -0.727 15.966 1.00 89.00 103 SER A CA 1
ATOM 754 C C . SER A 1 103 ? 16.611 -0.677 16.961 1.00 89.00 103 SER A C 1
ATOM 756 O O . SER A 1 103 ? 16.357 -0.755 18.155 1.00 89.00 103 SER A O 1
ATOM 758 N N . ARG A 1 104 ? 17.867 -0.591 16.505 1.00 85.06 104 ARG A N 1
ATOM 759 C CA . ARG A 1 104 ? 19.031 -0.410 17.389 1.00 85.06 104 ARG A CA 1
ATOM 760 C C . ARG A 1 104 ? 19.273 1.049 17.780 1.00 85.06 104 ARG A C 1
ATOM 762 O O . ARG A 1 104 ? 20.050 1.292 18.695 1.00 85.06 104 ARG A O 1
ATOM 769 N N . LEU A 1 105 ? 18.678 1.995 17.054 1.00 80.56 105 LEU A N 1
ATOM 770 C CA . LEU A 1 105 ? 18.792 3.436 17.299 1.00 80.56 105 LEU A CA 1
ATOM 771 C C . LEU A 1 105 ? 17.643 3.984 18.163 1.00 80.56 105 LEU A C 1
ATOM 773 O O . LEU A 1 105 ? 17.711 5.140 18.576 1.00 80.56 105 LEU A O 1
ATOM 777 N N . MET A 1 106 ? 16.596 3.183 18.386 1.00 71.00 106 MET A N 1
ATOM 778 C CA . MET A 1 106 ? 15.418 3.515 19.196 1.00 71.00 106 MET A CA 1
ATOM 779 C C . MET A 1 106 ? 15.491 2.913 20.596 1.00 71.00 106 MET A C 1
ATOM 781 O O . MET A 1 106 ? 16.184 1.885 20.765 1.00 71.00 106 MET A O 1
#

Radius of gyration: 16.7 Å; chains: 1; bounding box: 43×33×39 Å

Foldseek 3Di:
DVVVCCVVLVVLVVLLVVVVPDPLVVSLCCVVVVVVVVVVVVCVVVVDDDDDDDPVVVVVVVVCCCVVPVVVSSCLSVVSVVDPSVVSVVVVVCVVVVVVVVVVVD